Protein AF-A0A6B3F8B3-F1 (afdb_monomer_lite)

Foldseek 3Di:
DLKDKDFDDDWAFQFAPPCLPPDDDDPVDCSGDTPGTDDRVLTDMDICDPVSDDFDDFADRDDPVPRPGRDHPDTPPCPVRVVVVVVCVVQPVPNHDD

Secondary structure (DSSP, 8-state):
----EEE--S--B-PPTT--SSS---TT-GGGS---B--TTTS-EEES-TTS----SSS-SS-TTT--S---S----SHHHHHHHHHHHHHHTTS---

pLDDT: mean 94.18, std 4.04, range [72.0, 98.31]

Sequence (98 aa):
QGHIGYQAPGKIPVRAKGDDGSLPAPGWDSDYDWQGWIKQDELPWEYDPARGYIVTANQAVVDKDNYPYELTSDWGYGTRSERITDLIKSKIKGGGKI

Structure (mmCIF, N/CA/C/O backbone):
data_AF-A0A6B3F8B3-F1
#
_entry.id   AF-A0A6B3F8B3-F1
#
loop_
_atom_site.group_PDB
_atom_site.id
_atom_site.type_symbol
_atom_site.label_atom_id
_atom_site.label_alt_id
_atom_site.label_comp_id
_atom_site.label_asym_id
_atom_site.label_entity_id
_atom_site.label_seq_id
_atom_site.pdbx_PDB_ins_code
_atom_site.Cartn_x
_atom_site.Cartn_y
_atom_site.Cartn_z
_atom_site.occupancy
_atom_site.B_iso_or_equiv
_atom_site.auth_seq_id
_atom_site.auth_comp_id
_atom_site.auth_asym_id
_atom_site.auth_atom_id
_atom_site.pdbx_PDB_model_num
ATOM 1 N N . GLN A 1 1 ? -25.554 -4.328 3.638 1.00 72.00 1 GLN A N 1
ATOM 2 C CA . GLN A 1 1 ? -25.199 -2.888 3.671 1.00 72.00 1 GLN A CA 1
ATOM 3 C C . GLN A 1 1 ? -24.513 -2.620 5.001 1.00 72.00 1 GLN A C 1
ATOM 5 O O . GLN A 1 1 ? -25.057 -3.031 6.015 1.00 72.00 1 GLN A O 1
ATOM 10 N N . GLY A 1 2 ? -23.314 -2.032 4.982 1.00 91.69 2 GLY A N 1
ATOM 11 C CA . GLY A 1 2 ? -22.407 -1.957 6.142 1.00 91.69 2 GLY A CA 1
ATOM 12 C C . GLY A 1 2 ? -21.026 -2.581 5.902 1.00 91.69 2 GLY A C 1
ATOM 13 O O . GLY A 1 2 ? -20.198 -2.566 6.803 1.00 91.69 2 GLY A O 1
ATOM 14 N N . HIS A 1 3 ? -20.782 -3.112 4.701 1.00 97.06 3 HIS A N 1
ATOM 15 C CA . HIS A 1 3 ? -19.471 -3.621 4.314 1.00 97.06 3 HIS A CA 1
ATOM 16 C C . HIS A 1 3 ? -18.468 -2.479 4.173 1.00 97.06 3 HIS A C 1
ATOM 18 O O . HIS A 1 3 ? -18.822 -1.404 3.678 1.00 97.06 3 HIS A O 1
ATOM 24 N N . ILE A 1 4 ? -17.224 -2.734 4.560 1.00 97.69 4 ILE A N 1
ATOM 25 C CA . ILE A 1 4 ? -16.111 -1.800 4.396 1.00 97.69 4 ILE A CA 1
ATOM 26 C C . ILE A 1 4 ? -15.002 -2.466 3.596 1.00 97.69 4 ILE A C 1
ATOM 28 O O . ILE A 1 4 ? -14.769 -3.666 3.702 1.00 97.69 4 ILE A O 1
ATOM 32 N N . GLY A 1 5 ? -14.290 -1.676 2.802 1.00 97.31 5 GLY A N 1
ATOM 33 C CA . GLY A 1 5 ? -13.164 -2.184 2.044 1.00 97.31 5 GLY A CA 1
ATOM 34 C C . GLY A 1 5 ? -12.162 -1.100 1.704 1.00 97.31 5 GLY A C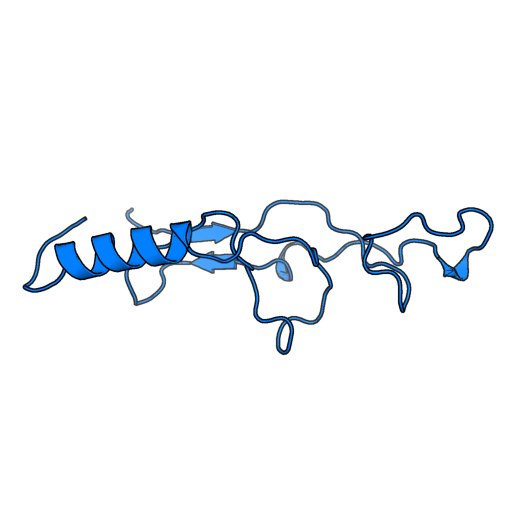 1
ATOM 35 O O . GLY A 1 5 ? -12.468 0.094 1.723 1.00 97.31 5 GLY A O 1
ATOM 36 N N . TYR A 1 6 ? -10.959 -1.550 1.393 1.00 97.62 6 TYR A N 1
ATOM 37 C CA . TYR A 1 6 ? -9.883 -0.753 0.845 1.00 97.62 6 TYR A CA 1
ATOM 38 C C . TYR A 1 6 ? -9.322 -1.461 -0.376 1.00 97.62 6 TYR A C 1
ATOM 40 O O . TYR A 1 6 ? -9.176 -2.678 -0.392 1.00 97.62 6 TYR A O 1
ATOM 48 N N . GLN A 1 7 ? -8.997 -0.671 -1.385 1.00 97.00 7 GLN A N 1
ATOM 49 C CA . GLN A 1 7 ? -8.267 -1.092 -2.564 1.00 97.00 7 GLN A CA 1
ATOM 50 C C . GLN A 1 7 ? -7.197 -0.037 -2.780 1.00 97.00 7 GLN A C 1
ATOM 52 O O . GLN A 1 7 ? -7.537 1.140 -2.910 1.00 97.00 7 GLN A O 1
ATOM 57 N N . ALA A 1 8 ? -5.932 -0.442 -2.848 1.00 95.69 8 ALA A N 1
ATOM 58 C CA . ALA A 1 8 ? -4.885 0.418 -3.370 1.00 95.69 8 ALA A CA 1
ATOM 59 C C . ALA A 1 8 ? -5.213 0.699 -4.846 1.00 95.69 8 ALA A C 1
ATOM 61 O O . ALA A 1 8 ? -5.230 -0.243 -5.648 1.00 95.69 8 ALA A O 1
ATOM 62 N N . PRO A 1 9 ? -5.554 1.945 -5.219 1.00 92.81 9 PRO A N 1
ATOM 63 C CA . PRO A 1 9 ? -5.894 2.262 -6.592 1.00 92.81 9 PRO A CA 1
ATOM 64 C C . PRO A 1 9 ? -4.617 2.545 -7.382 1.00 92.81 9 PRO A C 1
ATOM 66 O O . PRO A 1 9 ? -3.666 3.123 -6.857 1.00 92.81 9 PRO A O 1
ATOM 69 N N . GLY A 1 10 ? -4.612 2.215 -8.669 1.00 93.50 10 GLY A N 1
ATOM 70 C CA . GLY A 1 10 ? -3.551 2.655 -9.567 1.00 93.50 10 GLY A CA 1
ATOM 71 C C . GLY A 1 10 ? -3.238 1.663 -10.671 1.00 93.50 10 GLY A C 1
ATOM 72 O O . GLY A 1 10 ? -3.709 0.532 -10.678 1.00 93.50 10 GLY A O 1
ATOM 73 N N . LYS A 1 11 ? -2.410 2.119 -11.608 1.00 96.56 11 LYS A N 1
ATOM 74 C CA . LYS A 1 11 ? -1.791 1.288 -12.636 1.00 96.56 11 LYS A CA 1
ATOM 75 C C . LYS A 1 11 ? -0.288 1.350 -12.396 1.00 96.56 11 LYS A C 1
ATOM 77 O O . LYS A 1 11 ? 0.335 2.366 -12.692 1.00 96.56 11 LYS A O 1
ATOM 82 N N . ILE A 1 12 ? 0.256 0.315 -11.766 1.00 96.25 12 ILE A N 1
ATOM 83 C CA . ILE A 1 12 ? 1.621 0.325 -11.228 1.00 96.25 12 ILE A CA 1
ATOM 84 C C . ILE A 1 12 ? 2.500 -0.557 -12.116 1.00 96.25 12 ILE A C 1
ATOM 86 O O . ILE A 1 12 ? 2.129 -1.711 -12.356 1.00 96.25 12 ILE A O 1
ATOM 90 N N . PRO A 1 13 ? 3.602 -0.031 -12.675 1.00 96.94 13 PRO A N 1
ATOM 91 C CA . PRO A 1 13 ? 4.441 -0.801 -13.575 1.00 96.94 13 PRO A CA 1
ATOM 92 C C . PRO A 1 13 ? 5.263 -1.833 -12.806 1.00 96.94 13 PRO A C 1
ATOM 94 O O . PRO A 1 13 ? 5.733 -1.569 -11.699 1.00 96.94 13 PRO A O 1
ATOM 97 N N . VAL A 1 14 ? 5.488 -2.987 -13.428 1.00 96.62 14 VAL A N 1
ATOM 98 C CA . VAL A 1 14 ? 6.530 -3.916 -12.981 1.00 96.62 14 VAL A CA 1
ATOM 99 C C . VAL A 1 14 ? 7.846 -3.404 -13.556 1.00 96.62 14 VAL A C 1
ATOM 101 O O . VAL A 1 14 ? 8.052 -3.448 -14.769 1.00 96.62 14 VAL A O 1
ATOM 104 N N . ARG A 1 15 ? 8.706 -2.847 -12.702 1.00 95.19 15 ARG A N 1
ATOM 105 C CA . ARG A 1 15 ? 9.994 -2.276 -13.117 1.00 95.19 15 ARG A CA 1
ATOM 106 C C . ARG A 1 15 ? 11.050 -3.355 -13.329 1.00 95.19 15 ARG A C 1
ATOM 108 O O . ARG A 1 15 ? 10.902 -4.492 -12.875 1.00 95.19 15 ARG A O 1
ATOM 115 N N . ALA A 1 16 ? 12.112 -2.981 -14.034 1.00 94.12 16 ALA A N 1
ATOM 116 C CA . ALA A 1 16 ? 13.285 -3.818 -14.209 1.00 94.12 16 ALA A CA 1
ATOM 117 C C . ALA A 1 16 ? 13.959 -4.144 -12.868 1.00 94.12 16 ALA A C 1
ATOM 119 O O . ALA A 1 16 ? 13.814 -3.440 -11.866 1.00 94.12 16 ALA A O 1
ATOM 120 N N . LYS A 1 17 ? 14.726 -5.236 -12.839 1.00 89.44 17 LYS A N 1
ATOM 121 C CA . LYS A 1 17 ? 15.424 -5.666 -11.625 1.00 89.44 17 LYS A CA 1
ATOM 122 C C . LYS A 1 17 ? 16.401 -4.581 -11.161 1.00 89.44 17 LYS A C 1
ATOM 124 O O . LYS A 1 17 ? 17.312 -4.216 -11.892 1.00 89.44 17 LYS A O 1
ATOM 129 N N . GLY A 1 18 ? 16.262 -4.154 -9.907 1.00 87.44 18 GLY A N 1
ATOM 130 C CA . GLY A 1 18 ? 17.122 -3.128 -9.309 1.00 87.44 18 GLY A CA 1
ATOM 131 C C . GLY A 1 18 ? 16.672 -1.688 -9.570 1.00 87.44 18 GLY A C 1
ATOM 132 O O . GLY A 1 18 ? 17.334 -0.780 -9.081 1.00 87.44 18 GLY A O 1
ATOM 133 N N . ASP A 1 19 ? 15.560 -1.482 -10.283 1.00 91.62 19 ASP A N 1
ATOM 134 C 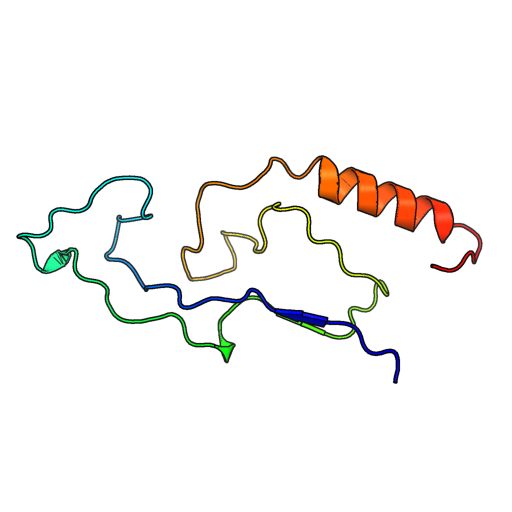CA . ASP A 1 19 ? 14.888 -0.187 -10.408 1.00 91.62 19 ASP A CA 1
ATOM 135 C C . ASP A 1 19 ? 13.667 -0.137 -9.475 1.00 91.62 19 ASP A C 1
ATOM 137 O O . ASP A 1 19 ? 12.648 -0.791 -9.708 1.00 91.62 19 ASP A O 1
ATOM 141 N N . ASP A 1 20 ? 13.774 0.644 -8.402 1.00 90.38 20 ASP A N 1
ATOM 142 C CA . ASP A 1 20 ? 12.691 0.894 -7.445 1.00 90.38 20 ASP A CA 1
ATOM 143 C C . ASP A 1 20 ? 11.891 2.173 -7.766 1.00 90.38 20 ASP A C 1
ATOM 145 O O . ASP A 1 20 ? 10.938 2.517 -7.067 1.00 90.38 20 ASP A O 1
ATOM 149 N N . GLY A 1 21 ? 12.242 2.876 -8.848 1.00 91.56 21 GLY A N 1
ATOM 150 C CA . GLY A 1 21 ? 11.613 4.123 -9.267 1.00 91.56 21 GLY A CA 1
ATOM 151 C C . GLY A 1 21 ? 12.009 5.355 -8.451 1.00 91.56 21 GLY A C 1
ATOM 152 O O . GLY A 1 21 ? 11.401 6.408 -8.648 1.00 91.56 21 GLY A O 1
ATOM 153 N N . SER A 1 22 ? 13.000 5.258 -7.558 1.00 91.94 22 SER A N 1
ATOM 154 C CA . SER A 1 22 ? 13.498 6.400 -6.775 1.00 91.94 22 SER A CA 1
ATOM 155 C C . SER A 1 22 ? 14.409 7.339 -7.577 1.00 91.94 22 SER A C 1
ATOM 157 O O . SER A 1 22 ? 14.576 8.505 -7.211 1.00 91.94 22 SER A O 1
ATOM 159 N N . LEU A 1 23 ? 14.977 6.857 -8.687 1.00 92.62 23 LEU A N 1
ATOM 160 C CA . LEU A 1 23 ? 15.891 7.591 -9.562 1.00 92.62 23 LEU A CA 1
ATOM 161 C C . LEU A 1 23 ? 15.496 7.434 -11.041 1.00 92.62 23 LEU A C 1
ATOM 163 O O . LEU A 1 23 ? 14.814 6.474 -11.399 1.00 92.62 23 LEU A O 1
ATOM 167 N N . PRO A 1 24 ? 15.929 8.351 -11.929 1.00 94.38 24 PRO A N 1
ATOM 168 C CA . PRO A 1 24 ? 15.762 8.166 -13.367 1.00 94.38 24 PRO A CA 1
ATOM 169 C C . PRO A 1 24 ? 16.456 6.889 -13.865 1.00 94.38 24 PRO A C 1
ATOM 171 O O . PRO A 1 24 ? 17.631 6.667 -13.568 1.00 94.38 24 PRO A O 1
ATOM 174 N N . ALA A 1 25 ? 15.751 6.098 -14.675 1.00 94.25 25 ALA A N 1
ATOM 175 C CA . ALA A 1 25 ? 16.303 4.922 -15.341 1.00 94.25 25 ALA A CA 1
ATOM 176 C C . ALA A 1 25 ? 16.928 5.278 -16.714 1.00 94.25 25 ALA A C 1
ATOM 178 O O . ALA A 1 25 ? 16.454 6.208 -17.380 1.00 94.25 25 ALA A O 1
ATOM 179 N N . PRO A 1 26 ? 17.972 4.560 -17.172 1.00 95.81 26 PRO A N 1
ATOM 180 C CA . PRO A 1 26 ? 18.547 4.703 -18.512 1.00 95.81 26 PRO A CA 1
ATOM 181 C C . PRO A 1 26 ? 17.550 4.394 -19.642 1.00 95.81 26 PRO A C 1
ATOM 183 O O . PRO A 1 26 ? 17.428 3.266 -20.098 1.00 95.81 26 PRO A O 1
ATOM 186 N N . GLY A 1 27 ? 16.866 5.413 -20.166 1.00 95.94 27 GLY A N 1
ATOM 187 C CA . GLY A 1 27 ? 15.846 5.224 -21.211 1.00 95.94 27 GLY A CA 1
ATOM 188 C C . GLY A 1 27 ? 16.369 4.801 -22.594 1.00 95.94 27 GLY A C 1
ATOM 189 O O . GLY A 1 27 ? 15.575 4.632 -23.513 1.00 95.94 27 GLY A O 1
ATOM 190 N N . TRP A 1 28 ? 17.687 4.684 -22.777 1.00 96.50 28 TRP A N 1
ATOM 191 C CA . TRP A 1 28 ? 18.305 4.155 -24.002 1.00 96.50 28 TRP A CA 1
ATOM 192 C C . TRP A 1 28 ? 18.603 2.652 -23.928 1.00 96.50 28 TRP A C 1
ATOM 194 O O . TRP A 1 28 ? 19.049 2.081 -24.922 1.00 96.50 28 TRP A O 1
ATOM 204 N N . ASP A 1 29 ? 18.416 2.032 -22.764 1.00 96.38 29 ASP A N 1
ATOM 205 C CA . ASP A 1 29 ? 18.722 0.630 -22.503 1.00 96.38 29 ASP A CA 1
ATOM 206 C C . ASP A 1 29 ? 17.422 -0.129 -22.210 1.00 96.38 29 ASP A C 1
ATOM 208 O O . ASP A 1 29 ? 16.758 0.120 -21.203 1.00 96.38 29 ASP A O 1
ATOM 212 N N . SER A 1 30 ? 17.050 -1.052 -23.102 1.00 96.00 30 SER A N 1
ATOM 213 C CA . SER A 1 30 ? 15.804 -1.821 -22.996 1.00 96.00 30 SER A CA 1
ATOM 214 C C . SER A 1 30 ? 15.752 -2.722 -21.764 1.00 96.00 30 SER A C 1
ATOM 216 O O . SER A 1 30 ? 14.668 -3.145 -21.365 1.00 96.00 30 SER A O 1
ATOM 218 N N . ASP A 1 31 ? 16.895 -3.002 -21.128 1.00 95.62 31 ASP A N 1
ATOM 219 C CA . ASP A 1 31 ? 16.925 -3.757 -19.874 1.00 95.62 31 ASP A CA 1
ATOM 220 C C . ASP A 1 31 ? 16.219 -3.002 -18.730 1.00 95.62 31 ASP A C 1
ATOM 222 O O . ASP A 1 31 ? 15.840 -3.622 -17.736 1.00 95.62 31 ASP A O 1
ATOM 226 N N . TYR A 1 32 ? 15.986 -1.691 -18.881 1.00 95.88 32 TYR A N 1
ATOM 227 C CA . TYR A 1 32 ? 15.257 -0.843 -17.933 1.00 95.88 32 TYR A CA 1
ATOM 228 C C . TYR A 1 32 ? 13.785 -0.605 -18.305 1.00 95.88 32 TYR A C 1
ATOM 230 O O . TYR A 1 32 ? 13.071 0.092 -17.577 1.00 95.88 32 TYR A O 1
ATOM 238 N N . ASP A 1 33 ? 13.300 -1.190 -19.404 1.00 96.06 33 ASP A N 1
ATOM 239 C CA . ASP A 1 33 ? 11.897 -1.072 -19.788 1.00 96.06 33 ASP A CA 1
ATOM 240 C C . ASP A 1 33 ? 10.975 -1.704 -18.735 1.00 96.06 33 ASP A C 1
ATOM 242 O O . ASP A 1 33 ? 11.292 -2.702 -18.074 1.00 96.06 33 ASP A O 1
ATOM 246 N N . TRP A 1 34 ? 9.772 -1.144 -18.596 1.00 96.56 34 TRP A N 1
ATOM 247 C CA . TRP A 1 34 ? 8.737 -1.746 -17.762 1.00 96.56 34 TRP A CA 1
ATOM 248 C C . TRP A 1 34 ? 8.304 -3.096 -18.334 1.00 96.56 34 TRP A C 1
ATOM 250 O O . TRP A 1 34 ? 7.924 -3.211 -19.497 1.00 96.56 34 TRP A O 1
ATOM 260 N N . GLN A 1 35 ? 8.258 -4.110 -17.475 1.00 95.88 35 GLN A N 1
ATOM 261 C CA . GLN A 1 35 ? 7.934 -5.497 -17.820 1.00 95.88 35 GLN A CA 1
ATOM 262 C C . GLN A 1 35 ? 6.419 -5.773 -1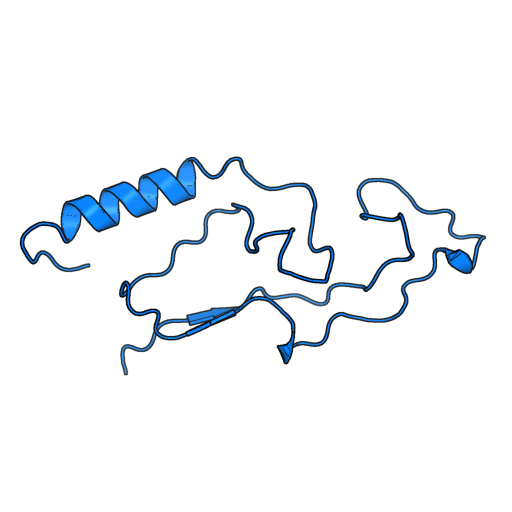7.820 1.00 95.88 35 GLN A C 1
ATOM 264 O O . GLN A 1 35 ? 5.971 -6.919 -17.795 1.00 95.88 35 GLN A O 1
ATOM 269 N N . GLY A 1 36 ? 5.611 -4.710 -17.825 1.00 96.56 36 GLY A N 1
ATOM 270 C CA . GLY A 1 36 ? 4.157 -4.756 -17.758 1.00 96.56 36 GLY A CA 1
ATOM 271 C C . GLY A 1 36 ? 3.606 -3.976 -16.568 1.00 96.56 36 GLY A C 1
ATOM 272 O O . GLY A 1 36 ? 4.208 -3.015 -16.091 1.00 96.56 36 GLY A O 1
ATOM 273 N N . TRP A 1 37 ? 2.431 -4.391 -16.104 1.00 97.81 37 TRP A N 1
ATOM 274 C CA . TRP A 1 37 ? 1.698 -3.763 -15.007 1.00 97.81 37 TRP A CA 1
ATOM 275 C C . TRP A 1 37 ? 1.308 -4.827 -13.987 1.00 97.81 37 TRP A C 1
ATOM 277 O O . TRP A 1 37 ? 0.938 -5.933 -14.385 1.00 97.81 37 TRP A O 1
ATOM 287 N N . ILE A 1 38 ? 1.343 -4.484 -12.699 1.00 97.44 38 ILE A N 1
ATOM 288 C CA . ILE A 1 38 ? 0.760 -5.327 -11.648 1.00 97.44 38 ILE A CA 1
ATOM 289 C C . ILE A 1 38 ? -0.724 -5.520 -11.975 1.00 97.44 38 ILE A C 1
ATOM 291 O O . ILE A 1 38 ? -1.413 -4.551 -12.322 1.00 97.44 38 ILE A O 1
ATOM 295 N N . LYS A 1 39 ? -1.223 -6.758 -11.906 1.00 97.00 39 LYS A N 1
ATOM 296 C CA . LYS A 1 39 ? -2.636 -7.021 -12.189 1.00 97.00 39 LYS A CA 1
ATOM 297 C C . LYS A 1 39 ? -3.516 -6.458 -11.077 1.00 97.00 39 LYS A C 1
ATOM 299 O O . LYS A 1 39 ? -3.117 -6.365 -9.921 1.00 97.00 39 LYS A O 1
ATOM 304 N N . GLN A 1 40 ? -4.745 -6.094 -11.430 1.00 95.44 40 GLN A N 1
ATOM 305 C CA . GLN A 1 40 ? -5.679 -5.460 -10.497 1.00 95.44 40 GLN A CA 1
ATOM 306 C C . GLN A 1 40 ? -5.988 -6.331 -9.268 1.00 95.44 40 GLN A C 1
ATOM 308 O O . GLN A 1 40 ? -6.155 -5.797 -8.177 1.00 95.44 40 GLN A O 1
ATOM 313 N N . ASP A 1 41 ? -6.081 -7.647 -9.451 1.00 95.50 41 ASP A N 1
ATOM 314 C CA . ASP A 1 41 ? -6.349 -8.637 -8.403 1.00 95.50 41 ASP A CA 1
ATOM 315 C C . ASP A 1 41 ? -5.127 -8.944 -7.525 1.00 95.50 41 ASP A C 1
ATOM 317 O O . ASP A 1 41 ? -5.269 -9.538 -6.457 1.00 95.50 41 ASP A O 1
ATOM 321 N N . GLU A 1 42 ? -3.943 -8.503 -7.949 1.00 96.44 42 GLU A N 1
ATOM 322 C CA . GLU A 1 42 ? -2.700 -8.595 -7.186 1.00 96.44 42 GLU A CA 1
ATOM 323 C C . GLU A 1 42 ? -2.418 -7.327 -6.369 1.00 96.44 42 GLU A C 1
ATOM 325 O O . GLU A 1 42 ? -1.594 -7.369 -5.461 1.00 96.44 42 GLU A O 1
ATOM 330 N N . LEU A 1 43 ? -3.097 -6.207 -6.652 1.00 97.44 43 LEU A N 1
ATOM 331 C CA . LEU A 1 43 ? -2.941 -4.974 -5.878 1.00 97.44 43 LEU A CA 1
ATOM 332 C C . LEU A 1 43 ? -3.470 -5.141 -4.445 1.00 97.44 43 LEU A C 1
ATOM 334 O O . LEU A 1 43 ? -4.494 -5.795 -4.253 1.00 97.44 43 LEU A O 1
ATOM 338 N N . PRO A 1 44 ? -2.864 -4.484 -3.436 1.00 97.00 44 PRO A N 1
ATOM 339 C CA . PRO A 1 44 ? -3.291 -4.621 -2.049 1.00 97.00 44 PRO A CA 1
ATOM 340 C C . PRO A 1 44 ? -4.745 -4.203 -1.857 1.00 97.00 44 PRO A C 1
ATOM 342 O O . PRO A 1 44 ? -5.156 -3.107 -2.250 1.00 97.00 44 PRO A O 1
ATOM 345 N N . TRP A 1 45 ? -5.511 -5.062 -1.202 1.00 96.62 45 TRP A N 1
ATOM 346 C CA . TRP A 1 45 ? -6.900 -4.806 -0.871 1.00 96.62 45 TRP A CA 1
ATOM 347 C C . TRP A 1 45 ? -7.259 -5.473 0.448 1.00 96.62 45 TRP A C 1
ATOM 349 O O . TRP A 1 45 ? -6.563 -6.357 0.946 1.00 96.62 45 TRP A O 1
ATOM 359 N N . GLU A 1 46 ? -8.366 -5.034 1.023 1.00 97.06 46 GLU A N 1
ATOM 360 C CA . GLU A 1 46 ? -8.943 -5.632 2.212 1.00 97.06 46 GLU A CA 1
ATOM 361 C C . GLU A 1 46 ? -10.452 -5.406 2.215 1.00 97.06 46 GLU A C 1
ATOM 363 O O . GLU A 1 46 ? -10.925 -4.350 1.797 1.00 97.06 46 GLU A O 1
ATOM 368 N N . TYR A 1 47 ? -11.216 -6.387 2.685 1.00 97.62 47 TYR A N 1
ATOM 369 C CA . TYR A 1 47 ? -12.675 -6.329 2.731 1.00 97.62 47 TYR A CA 1
ATOM 370 C C . TYR A 1 47 ? -13.177 -6.940 4.032 1.00 97.62 47 TYR A C 1
ATOM 372 O O . TYR A 1 47 ? -12.711 -8.007 4.424 1.00 97.62 47 TYR A O 1
ATOM 380 N N . ASP A 1 48 ? -14.102 -6.248 4.695 1.00 97.56 48 ASP A N 1
ATOM 381 C CA . ASP A 1 48 ? -14.708 -6.634 5.972 1.00 97.56 48 ASP A CA 1
ATOM 382 C C . ASP A 1 48 ? -13.718 -7.233 6.985 1.00 97.56 48 ASP A C 1
ATOM 384 O O . ASP A 1 48 ? -13.913 -8.349 7.483 1.00 97.56 48 ASP A O 1
ATOM 388 N N . PRO A 1 49 ? -12.630 -6.516 7.324 1.00 96.69 49 PRO A N 1
ATOM 389 C CA . PRO A 1 49 ? -11.653 -7.059 8.245 1.00 96.69 49 PRO A CA 1
ATOM 390 C C . PRO A 1 49 ? -12.267 -7.256 9.630 1.00 96.69 49 PRO A C 1
ATOM 392 O O . PRO A 1 49 ? -12.983 -6.391 10.135 1.00 96.69 49 PRO A O 1
ATOM 395 N N . ALA A 1 50 ? -11.906 -8.356 10.298 1.00 95.06 50 ALA A N 1
ATOM 396 C CA . ALA A 1 50 ? -12.470 -8.749 11.595 1.00 95.06 50 ALA A CA 1
ATOM 397 C C . ALA A 1 50 ? -12.351 -7.672 12.692 1.00 95.06 50 ALA A C 1
ATOM 399 O O . ALA A 1 50 ? -13.151 -7.636 13.624 1.00 95.06 50 ALA A O 1
ATOM 400 N N . ARG A 1 51 ? -11.370 -6.766 12.579 1.00 94.31 51 ARG A N 1
ATOM 401 C CA . ARG A 1 51 ? -11.195 -5.628 13.497 1.00 94.31 51 ARG A CA 1
ATOM 402 C C . ARG A 1 51 ? -12.271 -4.541 13.358 1.00 94.31 51 ARG A C 1
ATOM 404 O O . ARG A 1 51 ? -12.343 -3.667 14.214 1.00 94.31 51 ARG A O 1
ATOM 411 N N . GLY A 1 52 ? -13.072 -4.571 12.292 1.00 95.00 52 GLY A N 1
ATOM 412 C CA . GLY A 1 52 ? -14.225 -3.692 12.086 1.00 95.00 52 GLY A CA 1
ATOM 413 C C . GLY A 1 52 ? -13.907 -2.272 11.614 1.00 95.00 52 GLY A C 1
ATOM 414 O O . GLY A 1 52 ? -14.803 -1.437 11.588 1.00 95.00 52 GLY A O 1
ATOM 415 N N . TYR A 1 53 ? -12.658 -1.967 11.251 1.00 96.00 53 TYR A N 1
ATOM 416 C CA . TYR A 1 53 ? -12.266 -0.652 10.733 1.00 96.00 53 TYR A CA 1
ATOM 417 C C . TYR A 1 53 ? -11.043 -0.736 9.809 1.00 96.00 53 TYR A C 1
ATOM 419 O O . TYR A 1 53 ? -10.219 -1.649 9.909 1.00 96.00 53 TYR A O 1
ATOM 427 N N . ILE A 1 54 ? -10.885 0.260 8.937 1.00 97.38 54 ILE A N 1
ATOM 428 C CA . ILE A 1 54 ? -9.726 0.422 8.051 1.00 97.38 54 ILE A CA 1
ATOM 429 C C . ILE A 1 54 ? -9.143 1.822 8.260 1.00 97.38 54 ILE A C 1
ATOM 431 O O . ILE A 1 54 ? -9.888 2.791 8.384 1.00 97.38 54 ILE A O 1
ATOM 435 N N . VAL A 1 55 ? -7.812 1.929 8.314 1.00 97.25 55 VAL A N 1
ATOM 436 C CA . VAL A 1 55 ? -7.101 3.207 8.458 1.00 97.25 55 VAL A CA 1
ATOM 437 C C . VAL A 1 55 ? -6.079 3.350 7.343 1.00 97.25 55 VAL A C 1
ATOM 439 O O . VAL A 1 55 ? -5.146 2.559 7.236 1.00 97.25 55 VAL A O 1
ATOM 442 N N . THR A 1 56 ? -6.209 4.417 6.562 1.00 96.38 56 THR A N 1
ATOM 443 C CA . THR A 1 56 ? -5.231 4.815 5.547 1.00 96.38 56 THR A CA 1
ATOM 444 C C . THR A 1 56 ? -4.814 6.256 5.795 1.00 96.38 56 THR A C 1
ATOM 446 O O . THR A 1 56 ? -5.648 7.159 5.818 1.00 96.38 56 THR A O 1
ATOM 449 N N . ALA A 1 57 ? -3.523 6.481 5.985 1.00 96.94 57 ALA A N 1
ATOM 450 C CA . ALA A 1 57 ? -2.920 7.783 6.235 1.00 96.94 57 ALA A CA 1
ATOM 451 C C . ALA A 1 57 ? -1.484 7.822 5.679 1.00 96.94 57 ALA A C 1
ATOM 453 O O . ALA A 1 57 ? -0.561 8.284 6.348 1.00 96.94 57 ALA A O 1
ATOM 454 N N . ASN A 1 58 ? -1.314 7.338 4.442 1.00 95.44 58 ASN A N 1
ATOM 455 C CA . ASN A 1 58 ? -0.052 7.301 3.687 1.00 95.44 58 ASN A CA 1
ATOM 456 C C . ASN A 1 58 ? 1.092 6.518 4.359 1.00 95.44 58 ASN A C 1
ATOM 458 O O . ASN A 1 58 ? 2.252 6.738 4.022 1.00 95.44 58 ASN A O 1
ATOM 462 N N . GLN A 1 59 ? 0.786 5.633 5.308 1.00 94.81 59 GLN A N 1
ATOM 463 C CA . GLN A 1 59 ? 1.729 4.623 5.782 1.00 94.81 59 GLN A CA 1
ATOM 464 C C . GLN A 1 59 ? 1.944 3.537 4.718 1.00 94.81 59 GLN A C 1
ATOM 466 O O . GLN A 1 59 ? 1.132 3.416 3.797 1.00 94.81 59 GLN A O 1
ATOM 471 N N . ALA A 1 60 ? 2.991 2.723 4.878 1.00 93.44 60 ALA A N 1
ATOM 472 C CA . ALA A 1 60 ? 3.200 1.537 4.051 1.00 93.44 60 ALA A CA 1
ATOM 473 C C . ALA A 1 60 ? 1.934 0.658 4.021 1.00 93.44 60 ALA A C 1
ATOM 475 O O . ALA A 1 60 ? 1.352 0.343 5.061 1.00 93.44 60 ALA A O 1
ATOM 476 N N . VAL A 1 61 ? 1.486 0.307 2.814 1.00 93.88 61 VAL A N 1
ATOM 477 C CA . VAL A 1 61 ? 0.236 -0.440 2.586 1.00 93.88 61 VAL A CA 1
ATOM 478 C C .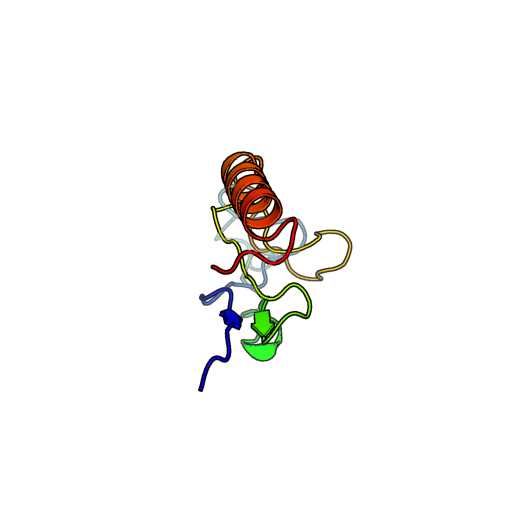 VAL A 1 61 ? 0.427 -1.955 2.675 1.00 93.88 61 VAL A C 1
ATOM 480 O O . VAL A 1 61 ? -0.525 -2.687 2.934 1.00 93.88 61 VAL A O 1
ATOM 483 N N . VAL A 1 62 ? 1.659 -2.422 2.490 1.00 93.19 62 VAL A N 1
ATOM 484 C CA . VAL A 1 62 ? 2.037 -3.834 2.507 1.00 93.19 62 VAL A CA 1
ATOM 485 C C . VAL A 1 62 ? 3.260 -4.047 3.378 1.00 93.19 62 VAL A C 1
ATOM 487 O O . VAL A 1 62 ? 4.068 -3.140 3.580 1.00 93.19 62 VAL A O 1
ATOM 490 N N . ASP A 1 63 ? 3.401 -5.276 3.852 1.00 90.56 63 ASP A N 1
ATOM 491 C CA . ASP A 1 63 ? 4.673 -5.784 4.334 1.00 90.56 63 ASP A CA 1
ATOM 492 C C . ASP A 1 63 ? 5.562 -6.110 3.126 1.00 90.56 63 ASP A C 1
ATOM 494 O O . ASP A 1 63 ? 5.207 -6.963 2.305 1.00 90.56 63 ASP A O 1
ATOM 498 N N . LYS A 1 64 ? 6.706 -5.425 3.008 1.00 86.38 64 LYS A N 1
ATOM 499 C CA . LYS A 1 64 ? 7.615 -5.595 1.866 1.00 86.38 64 LYS A CA 1
ATOM 500 C C . LYS A 1 64 ? 8.195 -7.009 1.786 1.00 86.38 64 LYS A C 1
ATOM 502 O O . LYS A 1 64 ? 8.571 -7.437 0.702 1.00 86.38 64 LYS A O 1
ATOM 507 N N . ASP A 1 65 ? 8.298 -7.713 2.914 1.00 89.00 65 ASP A N 1
ATOM 508 C CA . ASP A 1 65 ? 8.899 -9.047 2.947 1.00 89.00 65 ASP A CA 1
ATOM 509 C C . ASP A 1 65 ? 7.923 -10.111 2.415 1.00 89.00 65 ASP A C 1
ATOM 511 O O . ASP A 1 65 ? 8.338 -11.199 2.019 1.00 89.00 65 ASP A O 1
ATOM 515 N N . ASN A 1 66 ? 6.624 -9.787 2.371 1.00 92.56 66 ASN A N 1
ATOM 516 C CA . ASN A 1 66 ? 5.548 -10.704 1.993 1.00 92.56 66 ASN A CA 1
ATOM 517 C C . ASN A 1 66 ? 4.819 -10.316 0.696 1.00 92.56 66 ASN A C 1
ATOM 519 O O . ASN A 1 66 ? 4.122 -11.151 0.118 1.00 92.56 66 ASN A O 1
ATOM 523 N N . 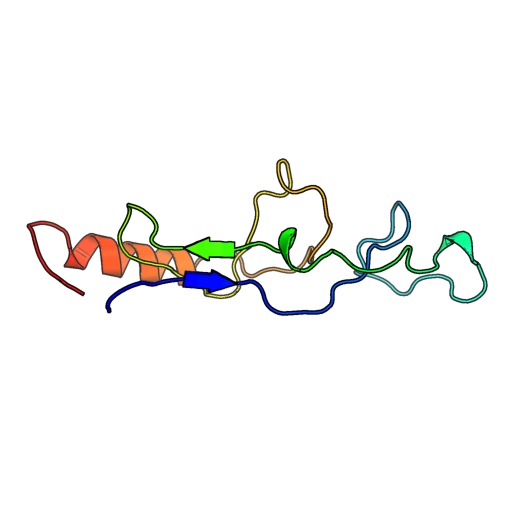TYR A 1 67 ? 4.952 -9.073 0.228 1.00 94.06 67 TYR A N 1
ATOM 524 C CA . TYR A 1 67 ? 4.327 -8.605 -1.007 1.00 94.06 67 TYR A CA 1
ATOM 525 C C . TYR A 1 67 ? 5.344 -8.572 -2.162 1.00 94.06 67 TYR A C 1
ATOM 527 O O . TYR A 1 67 ? 6.382 -7.928 -2.036 1.00 94.06 67 TYR A O 1
ATOM 535 N N . PRO A 1 68 ? 5.079 -9.243 -3.300 1.00 92.06 68 PRO A N 1
ATOM 536 C CA . PRO A 1 68 ? 6.113 -9.535 -4.298 1.00 92.06 68 PRO A CA 1
ATOM 537 C C . PRO A 1 68 ? 6.461 -8.366 -5.229 1.00 92.06 68 PRO A C 1
ATOM 539 O O . PRO A 1 68 ? 7.383 -8.493 -6.034 1.00 92.06 68 PRO A O 1
ATOM 542 N N . TYR A 1 69 ? 5.727 -7.254 -5.163 1.00 93.25 69 TYR A N 1
ATOM 543 C CA . TYR A 1 69 ? 5.896 -6.128 -6.077 1.00 93.25 69 TYR A CA 1
ATOM 544 C C . TYR A 1 69 ? 6.340 -4.858 -5.352 1.00 93.25 69 TYR A C 1
ATOM 546 O O . TYR A 1 69 ? 5.836 -4.531 -4.280 1.00 93.25 69 TYR A O 1
ATOM 554 N N . GLU A 1 70 ? 7.212 -4.083 -5.994 1.00 92.31 70 GLU A N 1
ATOM 555 C CA . GLU A 1 70 ? 7.580 -2.748 -5.521 1.00 92.31 70 GLU A CA 1
ATOM 556 C C . GLU A 1 70 ? 6.461 -1.743 -5.844 1.00 92.31 70 GLU A C 1
ATOM 558 O O . GLU A 1 70 ? 6.109 -1.540 -7.010 1.00 92.31 70 GLU A O 1
ATOM 563 N N . LEU A 1 71 ? 5.888 -1.112 -4.814 1.00 92.06 71 LEU A N 1
ATOM 564 C CA . LEU A 1 71 ? 4.844 -0.087 -4.970 1.00 92.06 71 LEU A CA 1
ATOM 565 C C . LEU A 1 71 ? 5.426 1.326 -4.869 1.00 92.06 71 LEU A C 1
ATOM 567 O O . LEU A 1 71 ? 5.121 2.190 -5.690 1.00 92.06 71 LEU A O 1
ATOM 571 N N . THR A 1 72 ? 6.226 1.553 -3.833 1.00 88.62 72 THR A N 1
ATOM 572 C CA . THR A 1 72 ? 6.938 2.789 -3.505 1.00 88.62 72 THR A CA 1
ATOM 573 C C . THR A 1 72 ? 7.847 2.473 -2.330 1.00 88.62 72 THR A C 1
ATOM 575 O O . THR A 1 72 ? 7.407 1.742 -1.448 1.00 88.62 72 THR A O 1
ATOM 578 N N . SER A 1 73 ? 9.031 3.081 -2.272 1.00 86.19 73 SER A N 1
ATOM 579 C CA . SER A 1 73 ? 9.919 3.089 -1.103 1.00 86.19 73 SER A CA 1
ATOM 580 C C . SER A 1 73 ? 9.766 4.349 -0.233 1.00 86.19 73 SER A C 1
ATOM 582 O O . SER A 1 73 ? 10.362 4.447 0.840 1.00 86.19 73 SER A O 1
ATOM 584 N N . ASP A 1 74 ? 8.941 5.304 -0.679 1.00 86.94 74 ASP A N 1
ATOM 585 C CA . ASP A 1 74 ? 8.622 6.548 0.022 1.00 86.94 74 ASP A CA 1
ATOM 586 C C . ASP A 1 74 ? 7.206 6.478 0.605 1.00 86.94 74 ASP A C 1
ATOM 588 O O . ASP A 1 74 ? 6.197 6.497 -0.111 1.00 86.94 74 ASP A O 1
ATOM 592 N N . TRP A 1 75 ? 7.131 6.356 1.926 1.00 87.25 75 TRP A N 1
ATOM 593 C CA . TRP A 1 75 ? 5.889 6.334 2.687 1.00 87.25 75 TRP A CA 1
ATOM 594 C C . TRP A 1 75 ? 6.041 7.144 3.973 1.00 87.25 75 TRP A C 1
ATOM 596 O O . TRP A 1 75 ? 7.125 7.305 4.534 1.00 87.25 75 TRP A O 1
ATOM 606 N N . GLY A 1 76 ? 4.916 7.630 4.498 1.00 86.75 76 GLY A N 1
ATOM 607 C CA . GLY A 1 76 ? 4.906 8.282 5.799 1.00 86.75 76 GLY A CA 1
ATOM 608 C C . GLY A 1 76 ? 5.281 7.300 6.910 1.00 86.75 76 GLY A C 1
ATOM 609 O O . GLY A 1 76 ? 4.874 6.140 6.883 1.00 86.75 76 GLY A O 1
ATOM 610 N N . TYR A 1 77 ? 5.959 7.785 7.953 1.00 89.88 77 TYR A N 1
ATOM 611 C CA . TYR A 1 77 ? 6.384 6.986 9.118 1.00 89.88 77 TYR A CA 1
ATOM 612 C C . TYR A 1 77 ? 5.254 6.297 9.911 1.00 89.88 77 TYR A C 1
ATOM 614 O O . TYR A 1 77 ? 5.519 5.630 10.902 1.00 89.88 77 TYR A O 1
ATOM 622 N N . GLY A 1 78 ? 3.986 6.482 9.533 1.00 94.44 78 GLY A N 1
ATOM 623 C CA . GLY A 1 78 ? 2.848 5.813 10.165 1.00 94.44 78 GLY A CA 1
ATOM 624 C C . GLY A 1 78 ? 2.280 6.497 11.409 1.00 94.44 78 GLY A C 1
ATOM 625 O O . GLY A 1 78 ? 1.253 6.058 11.918 1.00 94.44 78 GLY A O 1
ATOM 626 N N . THR A 1 79 ? 2.842 7.621 11.858 1.00 96.94 79 THR A N 1
ATOM 627 C CA . THR A 1 79 ? 2.379 8.332 13.068 1.00 96.94 79 THR A CA 1
ATOM 628 C C . THR A 1 79 ? 0.904 8.744 13.003 1.00 96.94 79 THR A C 1
ATOM 630 O O . THR A 1 79 ? 0.176 8.646 13.990 1.00 96.94 79 THR A O 1
ATOM 633 N N . ARG A 1 80 ? 0.414 9.165 11.828 1.00 97.94 80 ARG A N 1
ATOM 634 C CA . ARG A 1 80 ? -1.008 9.498 11.630 1.00 97.94 80 ARG A CA 1
ATOM 635 C C . ARG A 1 80 ? -1.903 8.266 11.705 1.00 97.94 80 ARG A C 1
ATOM 637 O O . ARG A 1 80 ? -2.921 8.306 12.391 1.00 97.94 80 ARG A O 1
ATOM 644 N N . SER A 1 81 ? -1.540 7.185 11.017 1.00 97.69 81 SER A N 1
ATOM 645 C CA . SER A 1 81 ? -2.321 5.943 11.037 1.00 97.69 81 SER A CA 1
ATOM 646 C C . SER A 1 81 ? -2.333 5.301 12.417 1.00 97.69 81 SER A C 1
ATOM 648 O O . SER A 1 81 ? -3.376 4.819 12.854 1.00 97.69 81 SER A O 1
ATOM 650 N N . GLU A 1 82 ? -1.207 5.347 13.125 1.00 97.75 82 GLU A N 1
ATOM 651 C CA . GLU A 1 82 ? -1.091 4.888 14.506 1.00 97.75 82 GLU A CA 1
ATOM 652 C C . GLU A 1 82 ? -2.003 5.712 15.413 1.00 97.75 82 GLU A C 1
ATOM 654 O O . GLU A 1 82 ? -2.873 5.158 16.082 1.00 97.75 82 GLU A O 1
ATOM 659 N N . ARG A 1 83 ? -1.927 7.047 15.339 1.00 98.25 83 ARG A N 1
ATOM 660 C CA . ARG A 1 83 ? -2.768 7.913 16.169 1.00 98.25 83 ARG A CA 1
ATOM 661 C C . ARG A 1 83 ? -4.263 7.721 15.911 1.00 98.25 83 ARG A C 1
ATOM 663 O O . ARG A 1 83 ? -5.045 7.705 16.861 1.00 98.25 83 ARG A O 1
ATOM 670 N N . ILE A 1 84 ? -4.675 7.586 14.650 1.00 98.31 84 ILE A N 1
ATOM 671 C CA . ILE A 1 84 ? -6.073 7.292 14.299 1.00 98.31 84 ILE A CA 1
ATOM 672 C C . ILE A 1 84 ? -6.475 5.935 14.885 1.00 98.31 84 ILE A C 1
ATOM 674 O O . ILE A 1 84 ? -7.520 5.827 15.523 1.00 98.31 84 ILE A O 1
ATOM 678 N N . THR A 1 85 ? -5.620 4.922 14.736 1.00 97.62 85 THR A N 1
ATOM 679 C CA . THR A 1 85 ? -5.845 3.580 15.284 1.00 97.62 85 THR A CA 1
ATOM 680 C C . THR A 1 85 ? -6.009 3.606 16.803 1.00 97.62 85 THR A C 1
ATOM 682 O O . THR A 1 85 ? -6.935 2.988 17.325 1.00 97.62 85 THR A O 1
ATOM 685 N N . ASP A 1 86 ? -5.175 4.352 17.522 1.00 98.00 86 ASP A N 1
ATOM 686 C CA . ASP A 1 86 ? -5.265 4.486 18.977 1.00 98.00 86 ASP A CA 1
ATOM 687 C C . ASP A 1 86 ? -6.560 5.155 19.423 1.00 98.00 86 ASP A C 1
ATOM 689 O O . ASP A 1 86 ? -7.183 4.731 20.398 1.00 98.00 86 ASP A O 1
ATOM 693 N N . LEU A 1 87 ? -6.994 6.197 18.709 1.00 97.88 87 LEU A N 1
ATOM 694 C CA . LEU A 1 87 ? -8.252 6.880 19.000 1.00 97.88 87 LEU A CA 1
ATOM 695 C C . LEU A 1 87 ? -9.452 5.962 18.763 1.00 97.88 87 LEU A C 1
ATOM 697 O O . LEU A 1 87 ? -10.341 5.910 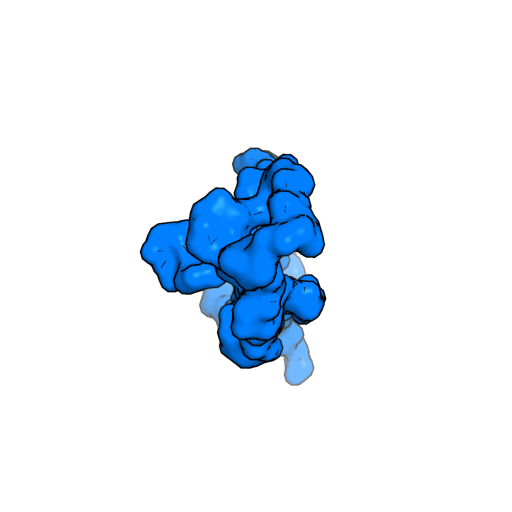19.612 1.00 97.88 87 LEU A O 1
ATOM 701 N N . ILE A 1 88 ? -9.451 5.200 17.666 1.00 97.75 88 ILE A N 1
ATOM 702 C CA . ILE A 1 88 ? -10.469 4.182 17.379 1.00 97.75 88 ILE A CA 1
ATOM 703 C C . ILE A 1 88 ? -10.494 3.147 18.511 1.00 97.75 88 ILE A C 1
ATOM 705 O O . ILE A 1 88 ? -11.530 2.954 19.146 1.00 97.75 88 ILE A O 1
ATOM 709 N N . LYS A 1 89 ? -9.342 2.543 18.833 1.00 96.62 89 LYS A N 1
ATOM 710 C CA . LYS A 1 89 ? -9.207 1.550 19.913 1.00 96.62 89 LYS A CA 1
ATOM 711 C C . LYS A 1 89 ? -9.684 2.091 21.260 1.00 96.62 89 LYS A C 1
ATOM 713 O O . LYS A 1 89 ? -10.382 1.396 21.993 1.00 96.62 89 LYS A O 1
ATOM 718 N N . SER A 1 90 ? -9.340 3.337 21.579 1.00 96.75 90 SER A N 1
ATOM 719 C CA . SER A 1 90 ? -9.777 4.017 22.800 1.00 96.75 90 SER A CA 1
ATOM 720 C C . SER A 1 90 ? -11.296 4.205 22.841 1.00 96.75 90 SER A C 1
ATOM 722 O O . SER A 1 90 ? -11.912 3.965 23.877 1.00 96.75 90 SER A O 1
ATOM 724 N N . LYS A 1 91 ? -11.922 4.571 21.715 1.00 96.12 91 LYS A N 1
ATOM 725 C CA . LYS A 1 91 ? -13.375 4.780 21.620 1.00 96.12 91 LYS A CA 1
ATOM 726 C C . LYS A 1 91 ? -14.183 3.491 21.719 1.00 96.12 91 LYS A C 1
ATOM 728 O O . LYS A 1 91 ? -15.240 3.510 22.340 1.00 96.12 91 LYS A O 1
ATOM 733 N N . ILE A 1 92 ? -13.702 2.390 21.144 1.00 95.81 92 ILE A N 1
ATOM 734 C CA . ILE A 1 92 ? -14.405 1.095 21.203 1.00 95.81 92 ILE A CA 1
ATOM 735 C C . ILE A 1 92 ? -14.152 0.334 22.507 1.00 95.81 92 ILE A C 1
ATOM 737 O O . ILE A 1 92 ? -14.883 -0.605 22.836 1.00 95.81 92 ILE A O 1
ATOM 741 N N . LYS A 1 93 ? -13.138 0.734 23.283 1.00 94.38 93 LYS A N 1
ATOM 742 C CA . LYS A 1 93 ? -12.857 0.143 24.592 1.00 94.38 93 LYS A CA 1
ATOM 743 C C . LYS A 1 93 ? -14.091 0.275 25.493 1.00 94.38 93 LYS A C 1
ATOM 745 O O . LYS A 1 93 ? -14.573 1.372 25.743 1.00 94.38 93 LYS A O 1
ATOM 750 N N . GLY A 1 94 ? -14.592 -0.856 25.992 1.00 90.06 94 GLY A N 1
ATOM 751 C CA . GLY A 1 94 ? -15.801 -0.896 26.824 1.00 90.06 94 GLY A CA 1
ATOM 752 C C . GLY A 1 94 ? -17.123 -0.926 26.047 1.00 90.06 94 GLY A C 1
ATOM 753 O O . GLY A 1 94 ? -18.165 -0.673 26.640 1.00 90.06 94 GLY A O 1
ATOM 754 N N . GLY A 1 95 ? -17.100 -1.243 24.745 1.00 90.88 95 GLY A N 1
ATOM 755 C CA . GLY A 1 95 ? -18.312 -1.428 23.935 1.00 90.88 95 GLY A CA 1
ATOM 756 C C . GLY A 1 95 ? -18.823 -0.160 23.245 1.00 90.88 95 GLY A C 1
ATOM 757 O O . GLY A 1 95 ? -19.960 -0.138 22.771 1.00 90.88 95 GLY A O 1
ATOM 758 N N . GLY A 1 96 ? -18.003 0.894 23.182 1.00 89.81 96 GLY A N 1
ATOM 759 C CA . GLY A 1 96 ? -18.294 2.066 22.359 1.00 89.81 96 GLY A CA 1
ATOM 760 C C . GLY A 1 96 ? -18.325 1.728 20.864 1.00 89.81 96 GLY A C 1
ATOM 761 O O . GLY A 1 96 ? -17.796 0.704 20.430 1.00 89.81 96 GLY A O 1
ATOM 762 N N . LYS A 1 97 ? -18.967 2.587 20.069 1.00 87.62 97 LYS A N 1
ATOM 763 C CA . LYS A 1 97 ? -19.143 2.410 18.619 1.00 87.62 97 LYS A CA 1
ATOM 764 C C . LYS A 1 97 ? -18.527 3.578 17.851 1.00 87.62 97 LYS A C 1
ATOM 766 O O . LYS A 1 97 ? -18.394 4.671 18.407 1.00 87.62 97 LYS A O 1
ATOM 771 N N . ILE A 1 98 ? -18.173 3.323 16.594 1.00 83.94 98 ILE A N 1
ATOM 772 C CA . ILE A 1 98 ? -17.664 4.285 15.608 1.00 83.94 98 ILE A CA 1
ATOM 773 C C . ILE A 1 98 ? -18.425 4.041 14.310 1.00 83.94 98 ILE A C 1
ATOM 775 O O . ILE A 1 98 ? -18.738 2.854 14.059 1.00 83.94 98 ILE A O 1
#

Radius of gyration: 17.59 Å; chains: 1; bounding box: 44×20×51 Å